Protein AF-A0A928A9V5-F1 (afdb_monomer)

Secondary structure (DSSP, 8-state):
-HHHHHHHHHHHHHHHHHHHHHHHH-HHHHHHHHHHHHHHHHHHHHHHHHHHHHHHHHHHT-

Sequence (62 aa):
MVKKEVLGAATLSILVIVFILVNNYLPSVANILNFVVFWLCVLVLLYSIIFLIRATLKSRRK

Foldseek 3Di:
DVVVVVVVVVVVVVVVVVLVVCCVPPVVVNVVVVVVVVVVVVVVVVVVVVVVVVVVVVVVVD

Solvent-accessible surface area (backbone atoms only — not comparable to full-atom values): 3434 Å² total; per-residue (Å²): 115,67,70,60,56,52,50,51,50,52,52,51,52,52,52,50,54,51,50,53,49,39,44,73,79,36,50,72,62,35,51,54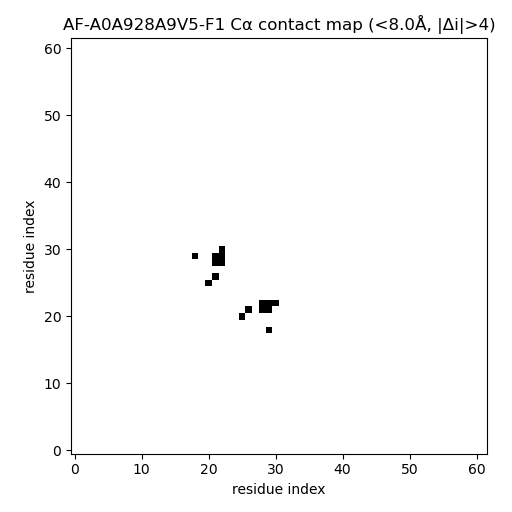,49,52,52,53,52,50,52,51,52,51,51,53,50,51,51,52,50,53,48,51,51,51,50,51,54,57,59,75,74,108

Mean predicted aligned error: 8.78 Å

Organism: NCBI:txid315405

Radius of gyration: 18.3 Å; Cα contacts (8 Å, |Δi|>4): 8; chains: 1; bounding box: 39×14×45 Å

Structure (mmCIF, N/CA/C/O backbone):
data_AF-A0A928A9V5-F1
#
_entry.id   AF-A0A928A9V5-F1
#
loop_
_atom_site.group_PDB
_atom_site.id
_atom_site.type_symbol
_atom_site.label_atom_id
_atom_site.label_alt_id
_atom_site.label_comp_id
_atom_site.label_asym_id
_atom_site.label_entity_id
_atom_site.label_seq_id
_atom_site.pdbx_PDB_ins_code
_atom_site.Cartn_x
_atom_site.Cartn_y
_atom_site.Cartn_z
_atom_site.occupancy
_atom_site.B_iso_or_equiv
_atom_site.auth_seq_id
_atom_site.auth_comp_id
_atom_site.auth_asym_id
_atom_site.auth_atom_id
_atom_site.pdbx_PDB_model_num
ATOM 1 N N . MET A 1 1 ? -23.322 -8.395 -12.448 1.00 51.00 1 MET A N 1
ATOM 2 C CA . MET A 1 1 ? -22.361 -8.185 -11.340 1.00 51.00 1 MET A CA 1
ATOM 3 C C . MET A 1 1 ? -20.940 -8.611 -11.708 1.00 51.00 1 MET A C 1
ATOM 5 O O . MET A 1 1 ? -20.051 -7.790 -11.544 1.00 51.00 1 MET A O 1
ATOM 9 N N . VAL A 1 2 ? -20.746 -9.775 -12.342 1.00 56.72 2 VAL A N 1
ATOM 10 C CA . VAL A 1 2 ? -19.434 -10.323 -12.768 1.00 56.72 2 VAL A CA 1
ATOM 11 C C . VAL A 1 2 ? -18.512 -9.332 -13.509 1.00 56.72 2 VAL A C 1
ATOM 13 O O . VAL A 1 2 ? -17.320 -9.281 -13.240 1.00 56.72 2 VAL A O 1
ATOM 16 N N . LYS A 1 3 ? -19.038 -8.472 -14.397 1.00 62.25 3 LYS A N 1
ATOM 17 C CA . LYS A 1 3 ? -18.213 -7.513 -15.168 1.00 62.25 3 LYS A CA 1
ATOM 18 C C . LYS A 1 3 ? -17.403 -6.529 -14.303 1.00 62.25 3 LYS A C 1
ATOM 20 O O . LYS A 1 3 ? -16.315 -6.147 -14.714 1.00 62.25 3 LYS A O 1
ATOM 25 N N . LYS A 1 4 ? -17.909 -6.114 -13.130 1.00 62.31 4 LYS A N 1
ATOM 26 C CA . LYS A 1 4 ? -17.190 -5.180 -12.234 1.00 62.31 4 LYS A CA 1
ATOM 27 C C . LYS A 1 4 ? -16.058 -5.875 -11.479 1.00 62.31 4 LYS A C 1
ATOM 29 O O . LYS A 1 4 ? -14.998 -5.289 -11.306 1.00 62.31 4 LYS A O 1
ATOM 34 N N . GLU A 1 5 ? -16.275 -7.121 -11.078 1.00 69.69 5 GLU A N 1
ATOM 35 C CA . GLU A 1 5 ? -15.272 -7.936 -1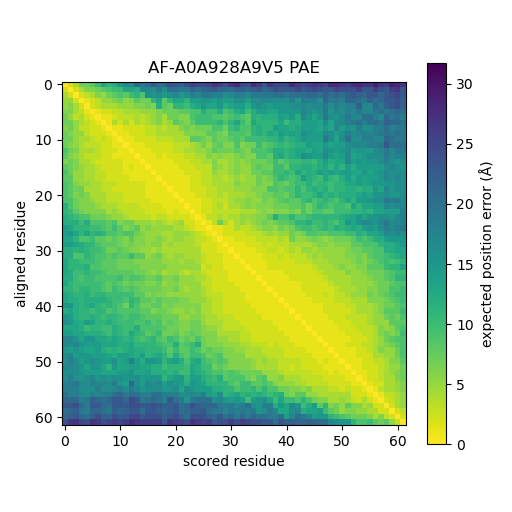0.388 1.00 69.69 5 GLU A CA 1
ATOM 36 C C . GLU A 1 5 ? -14.148 -8.341 -11.341 1.00 69.69 5 GLU A C 1
ATOM 38 O O . GLU A 1 5 ? -12.980 -8.236 -10.985 1.00 69.69 5 GLU A O 1
ATOM 43 N N . VAL A 1 6 ? -14.487 -8.692 -12.586 1.00 75.94 6 VAL A N 1
ATOM 44 C CA . VAL A 1 6 ? -13.503 -8.976 -13.643 1.00 75.94 6 VAL A CA 1
ATOM 45 C C . VAL A 1 6 ? -12.673 -7.735 -13.976 1.00 75.94 6 VAL A C 1
ATOM 47 O O . VAL A 1 6 ? -11.457 -7.837 -14.120 1.00 75.94 6 VAL A O 1
ATOM 50 N N . LEU A 1 7 ? -13.294 -6.552 -14.045 1.00 76.75 7 LEU A N 1
ATOM 51 C CA . LEU A 1 7 ? -12.565 -5.297 -14.249 1.00 76.75 7 LEU A CA 1
ATOM 52 C C . LEU A 1 7 ? -11.633 -4.989 -13.065 1.00 76.75 7 LEU A C 1
ATOM 54 O O . LEU A 1 7 ? -10.483 -4.600 -13.271 1.00 76.75 7 LEU A O 1
ATOM 58 N N . GLY A 1 8 ? -12.102 -5.204 -11.832 1.00 78.00 8 GLY A N 1
ATOM 59 C CA . GLY A 1 8 ? -11.290 -5.046 -10.625 1.00 78.00 8 GLY A CA 1
ATOM 60 C C . GLY A 1 8 ? -10.098 -6.003 -10.601 1.00 78.00 8 GLY A C 1
ATOM 61 O O . GLY A 1 8 ? -8.970 -5.570 -10.374 1.00 78.00 8 GLY A O 1
ATOM 62 N N . ALA A 1 9 ? -10.324 -7.276 -10.923 1.00 80.12 9 ALA A N 1
ATOM 63 C CA . ALA A 1 9 ? -9.277 -8.288 -11.005 1.00 80.12 9 ALA A CA 1
ATOM 64 C C . ALA A 1 9 ? -8.238 -7.946 -12.084 1.00 80.12 9 ALA A C 1
ATOM 66 O O . ALA A 1 9 ? -7.046 -7.967 -11.799 1.00 80.12 9 ALA A O 1
ATOM 67 N N . ALA A 1 10 ? -8.672 -7.539 -13.282 1.00 82.12 10 ALA A N 1
ATOM 68 C CA . ALA A 1 10 ? -7.767 -7.116 -14.351 1.00 82.12 10 ALA A CA 1
ATOM 69 C C . ALA A 1 10 ? -6.921 -5.898 -13.947 1.00 82.12 10 ALA A C 1
ATOM 71 O O . ALA A 1 10 ? -5.718 -5.865 -14.198 1.00 82.12 10 ALA A O 1
ATOM 72 N N . THR A 1 11 ? -7.530 -4.923 -13.269 1.00 82.25 11 THR A N 1
ATOM 73 C CA . THR A 1 11 ? -6.825 -3.728 -12.782 1.00 82.25 11 THR A CA 1
ATOM 74 C C . THR A 1 11 ? -5.761 -4.101 -11.747 1.00 82.25 11 THR A C 1
ATOM 76 O O . THR A 1 11 ? -4.633 -3.616 -11.824 1.00 82.25 11 THR A O 1
ATOM 79 N N . LEU A 1 12 ? -6.082 -5.014 -10.822 1.00 84.81 12 LEU A N 1
ATOM 80 C CA . LEU A 1 12 ? -5.124 -5.536 -9.845 1.00 84.81 12 LEU A CA 1
ATOM 81 C C . LEU A 1 12 ? -3.994 -6.318 -10.522 1.00 84.81 12 LEU A C 1
ATOM 83 O O . LEU A 1 12 ? -2.830 -6.105 -10.192 1.00 84.81 12 LEU A O 1
ATOM 87 N N . SER A 1 13 ? -4.305 -7.170 -11.501 1.00 85.75 13 SER A N 1
ATOM 88 C CA . SER A 1 13 ? -3.293 -7.916 -12.257 1.00 85.75 13 SER A CA 1
ATOM 89 C C . SER A 1 13 ? -2.322 -6.989 -12.991 1.00 85.75 13 SER A C 1
ATOM 91 O O . SER A 1 13 ? -1.114 -7.205 -12.924 1.00 85.75 13 SER A O 1
ATOM 93 N N . ILE A 1 14 ? -2.820 -5.932 -13.639 1.00 88.19 14 ILE A N 1
ATOM 94 C CA . ILE A 1 14 ? -1.973 -4.939 -14.318 1.00 88.19 14 ILE A CA 1
ATOM 95 C C . ILE A 1 14 ? -1.077 -4.214 -13.306 1.00 88.19 14 ILE A C 1
ATOM 97 O O . ILE A 1 14 ? 0.124 -4.088 -13.538 1.00 88.19 14 ILE A O 1
ATOM 101 N N . LEU A 1 15 ? -1.629 -3.793 -12.163 1.00 86.06 15 LEU A N 1
ATOM 102 C CA . LEU A 1 15 ? -0.865 -3.165 -11.080 1.00 86.06 15 LEU A CA 1
ATOM 103 C C . LEU A 1 15 ? 0.272 -4.062 -10.580 1.00 86.06 15 LEU A C 1
ATOM 105 O O . LEU A 1 15 ? 1.393 -3.584 -10.417 1.00 86.06 15 LEU A O 1
ATOM 109 N N . VAL A 1 16 ? 0.010 -5.357 -10.389 1.00 86.12 16 VAL A N 1
ATOM 110 C CA . VAL A 1 16 ? 1.027 -6.328 -9.959 1.00 86.12 16 VAL A CA 1
ATOM 111 C C . VAL A 1 16 ? 2.130 -6.472 -11.007 1.00 86.12 16 VAL A C 1
ATOM 113 O O . VAL A 1 16 ? 3.307 -6.429 -10.655 1.00 86.12 16 VAL A O 1
ATOM 116 N N . ILE A 1 17 ? 1.779 -6.583 -12.292 1.00 89.12 17 ILE A N 1
ATOM 117 C CA . ILE A 1 17 ? 2.764 -6.692 -13.380 1.00 89.12 17 ILE A CA 1
ATOM 118 C C . ILE A 1 17 ? 3.653 -5.445 -13.431 1.00 89.12 17 ILE A C 1
ATOM 120 O O . ILE A 1 17 ? 4.876 -5.564 -13.490 1.00 89.12 17 ILE A O 1
ATOM 124 N N . VAL A 1 18 ? 3.061 -4.250 -13.349 1.00 85.94 18 VAL A N 1
ATOM 125 C CA . VAL A 1 18 ? 3.816 -2.988 -13.304 1.00 85.94 18 VAL A CA 1
ATOM 126 C C . VAL A 1 18 ? 4.733 -2.953 -12.083 1.00 85.94 18 VAL A C 1
ATOM 128 O O . VAL A 1 18 ? 5.893 -2.568 -12.203 1.00 85.94 18 VAL A O 1
ATOM 131 N N . PHE A 1 19 ? 4.257 -3.406 -10.924 1.00 83.62 19 PHE A N 1
ATOM 132 C CA . PHE A 1 19 ? 5.065 -3.449 -9.709 1.00 83.62 19 PHE A CA 1
ATOM 133 C C . PHE A 1 19 ? 6.272 -4.384 -9.855 1.00 83.62 19 PHE A C 1
ATOM 135 O O . PHE A 1 19 ? 7.384 -4.008 -9.486 1.00 83.62 19 PHE A O 1
ATOM 142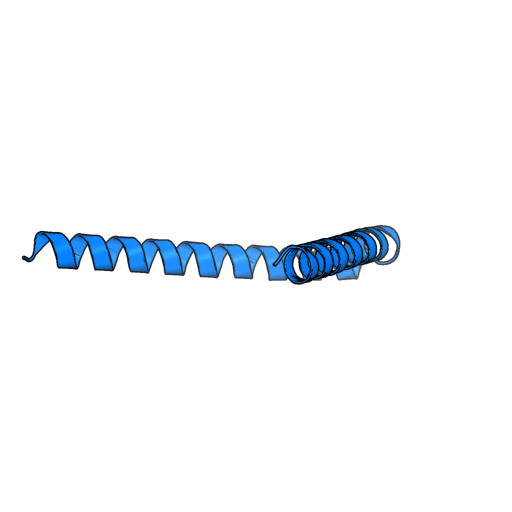 N N . ILE A 1 20 ? 6.085 -5.566 -10.450 1.00 85.94 20 ILE A N 1
ATOM 143 C CA . ILE A 1 20 ? 7.172 -6.515 -10.741 1.00 85.94 20 ILE A CA 1
ATOM 144 C C . ILE A 1 20 ? 8.191 -5.886 -11.699 1.00 85.94 20 ILE A C 1
ATOM 146 O O . ILE A 1 20 ? 9.393 -5.949 -11.443 1.00 85.94 20 ILE A O 1
ATOM 150 N N . LEU A 1 21 ? 7.726 -5.230 -12.767 1.00 87.62 21 LEU A N 1
ATOM 151 C CA . LEU A 1 21 ? 8.602 -4.549 -13.723 1.00 87.62 21 LEU A CA 1
ATOM 152 C C . LEU A 1 21 ? 9.410 -3.433 -13.043 1.00 87.62 21 LEU A C 1
ATOM 154 O O . LEU A 1 21 ? 10.623 -3.369 -13.216 1.00 87.62 21 LEU A O 1
ATOM 158 N N . VAL A 1 22 ? 8.782 -2.597 -12.215 1.00 84.00 22 VAL A N 1
ATOM 159 C CA . VAL A 1 22 ? 9.487 -1.535 -11.474 1.00 84.00 22 VAL A CA 1
ATOM 160 C C . VAL A 1 22 ? 10.521 -2.123 -10.510 1.00 84.00 22 VAL A C 1
ATOM 162 O O . VAL A 1 22 ? 11.633 -1.608 -10.443 1.00 84.00 22 VAL A O 1
ATOM 165 N N . ASN A 1 23 ? 10.209 -3.227 -9.823 1.00 82.00 23 ASN A N 1
ATOM 166 C CA . ASN A 1 23 ? 11.179 -3.919 -8.966 1.00 82.00 23 ASN A CA 1
ATOM 167 C C . ASN A 1 23 ? 12.375 -4.468 -9.757 1.00 82.00 23 ASN A C 1
ATOM 169 O O . ASN A 1 23 ? 13.497 -4.411 -9.261 1.00 82.00 23 ASN A O 1
ATOM 173 N N . ASN A 1 24 ? 12.154 -4.956 -10.979 1.00 86.44 24 ASN A N 1
ATOM 174 C CA . ASN A 1 24 ? 13.208 -5.554 -11.795 1.00 86.44 24 ASN A CA 1
ATOM 175 C C . ASN A 1 24 ? 14.092 -4.512 -12.504 1.00 86.44 24 ASN A C 1
ATOM 177 O O . ASN A 1 24 ? 15.309 -4.665 -12.560 1.00 86.44 24 ASN A O 1
ATOM 181 N N . TYR A 1 25 ? 13.495 -3.443 -13.041 1.00 86.38 25 TYR A N 1
ATOM 182 C CA . TYR A 1 25 ? 14.212 -2.437 -13.837 1.00 86.38 25 TYR A CA 1
ATOM 183 C C . TYR A 1 25 ? 14.692 -1.232 -13.017 1.00 86.38 25 TYR A C 1
ATOM 185 O O . TYR A 1 25 ? 15.670 -0.587 -13.390 1.00 86.38 25 TYR A O 1
ATOM 193 N N . LEU A 1 26 ? 14.022 -0.909 -11.907 1.00 88.19 26 LEU A N 1
ATOM 194 C CA . LEU A 1 26 ? 14.308 0.260 -11.068 1.00 88.19 26 LEU A CA 1
ATOM 195 C C . LEU A 1 26 ? 14.315 -0.127 -9.574 1.00 88.19 26 LEU A C 1
ATOM 197 O O . LEU A 1 26 ? 13.512 0.390 -8.789 1.00 88.19 26 LEU A O 1
ATOM 201 N N . PRO A 1 27 ? 15.247 -0.998 -9.139 1.00 82.75 27 PRO A N 1
ATOM 202 C CA . PRO A 1 27 ? 15.256 -1.557 -7.783 1.00 82.75 27 PRO A CA 1
ATOM 203 C C . PRO A 1 27 ? 15.382 -0.491 -6.684 1.00 82.75 27 PRO A C 1
ATOM 205 O O . PRO A 1 27 ? 14.819 -0.640 -5.603 1.00 82.75 27 PRO A O 1
ATOM 208 N N . SER A 1 28 ? 16.067 0.624 -6.962 1.00 85.00 28 SER A N 1
ATOM 209 C CA . SER A 1 28 ? 16.190 1.741 -6.015 1.00 85.00 28 SER A CA 1
ATOM 210 C C . SER A 1 28 ? 14.845 2.438 -5.760 1.00 85.00 28 SER A C 1
ATOM 212 O O . SER A 1 28 ? 14.472 2.669 -4.610 1.00 85.00 28 SER A O 1
ATOM 214 N N . VAL A 1 29 ? 14.068 2.692 -6.821 1.00 82.31 29 VAL A N 1
ATOM 215 C CA . VAL A 1 29 ? 12.723 3.286 -6.724 1.00 82.31 29 VAL A CA 1
ATOM 216 C C . VAL A 1 29 ? 11.761 2.309 -6.056 1.00 82.31 29 VAL A C 1
ATOM 218 O O . VAL A 1 29 ? 10.978 2.697 -5.190 1.00 82.31 29 VAL A O 1
ATOM 221 N N . ALA A 1 30 ? 11.854 1.028 -6.409 1.00 83.00 30 ALA A N 1
ATOM 222 C CA . ALA A 1 30 ? 11.039 -0.013 -5.810 1.00 83.00 30 ALA A CA 1
ATOM 223 C C . ALA A 1 30 ? 11.281 -0.160 -4.304 1.00 83.00 30 ALA A C 1
ATOM 225 O O . ALA A 1 30 ? 10.327 -0.333 -3.553 1.00 83.00 30 ALA A O 1
ATOM 226 N N . ASN A 1 31 ? 12.525 -0.030 -3.836 1.00 83.81 31 ASN A N 1
ATOM 227 C CA . ASN A 1 31 ? 12.831 -0.090 -2.408 1.00 83.81 31 ASN A CA 1
ATOM 228 C C . ASN A 1 31 ? 12.173 1.067 -1.630 1.00 83.81 31 ASN A C 1
ATOM 230 O O . ASN A 1 31 ? 11.578 0.849 -0.576 1.00 83.81 31 ASN A O 1
ATOM 234 N N . ILE A 1 32 ? 12.194 2.284 -2.186 1.00 88.31 32 ILE A N 1
ATOM 235 C CA . ILE A 1 32 ? 11.510 3.447 -1.595 1.00 88.31 32 ILE A CA 1
ATOM 236 C C . ILE A 1 32 ? 9.992 3.231 -1.589 1.00 88.31 32 ILE A C 1
ATOM 238 O O . ILE A 1 32 ? 9.344 3.451 -0.566 1.00 88.31 32 ILE A O 1
ATOM 242 N N . LEU A 1 33 ? 9.419 2.762 -2.702 1.00 85.06 33 LEU A N 1
ATOM 243 C CA . LEU A 1 33 ? 7.988 2.459 -2.788 1.00 85.06 33 LEU A CA 1
ATOM 244 C C . LEU A 1 33 ? 7.575 1.384 -1.777 1.00 85.06 33 LEU A C 1
ATOM 246 O O . LEU A 1 33 ? 6.602 1.580 -1.054 1.00 85.06 33 LEU A O 1
ATOM 250 N N . ASN A 1 34 ? 8.331 0.289 -1.676 1.00 84.69 34 ASN A N 1
ATOM 251 C CA . ASN A 1 34 ? 8.092 -0.774 -0.699 1.00 84.69 34 ASN A CA 1
ATOM 252 C C . ASN A 1 34 ? 8.163 -0.242 0.739 1.00 84.69 34 ASN A C 1
ATOM 254 O O . ASN A 1 34 ? 7.296 -0.566 1.548 1.00 84.69 34 ASN A O 1
ATOM 258 N N . PHE A 1 35 ? 9.137 0.618 1.050 1.00 87.81 35 PHE A N 1
ATOM 259 C CA . PHE A 1 35 ? 9.250 1.256 2.361 1.00 87.81 35 PHE A CA 1
ATOM 260 C C . PHE A 1 35 ? 8.019 2.118 2.679 1.00 87.81 35 PHE A C 1
ATOM 262 O O . PHE A 1 35 ? 7.414 1.965 3.740 1.00 87.81 35 PHE A O 1
ATOM 269 N N . VAL A 1 36 ? 7.594 2.982 1.753 1.00 89.75 36 VAL A N 1
ATOM 270 C CA . VAL A 1 36 ? 6.415 3.847 1.940 1.00 89.75 36 VAL A CA 1
ATOM 271 C C . VAL A 1 36 ? 5.137 3.022 2.109 1.00 89.75 36 VAL A C 1
ATOM 273 O O . VAL A 1 36 ? 4.356 3.282 3.026 1.00 89.75 36 VAL A O 1
ATOM 276 N N . VAL A 1 37 ? 4.932 2.008 1.263 1.00 89.12 37 VAL A N 1
ATOM 277 C CA . VAL A 1 37 ? 3.767 1.113 1.335 1.00 89.12 37 VAL A CA 1
ATOM 278 C C . VAL A 1 37 ? 3.754 0.338 2.653 1.00 89.12 37 VAL A C 1
ATOM 280 O O . VAL A 1 37 ? 2.703 0.234 3.286 1.00 89.12 37 VAL A O 1
ATOM 283 N N . PHE A 1 38 ? 4.909 -0.148 3.112 1.00 90.31 38 PHE A N 1
ATOM 284 C CA . PHE A 1 38 ? 5.033 -0.822 4.402 1.00 90.31 38 PHE A CA 1
ATOM 285 C C . PHE A 1 38 ? 4.599 0.090 5.557 1.00 90.31 38 P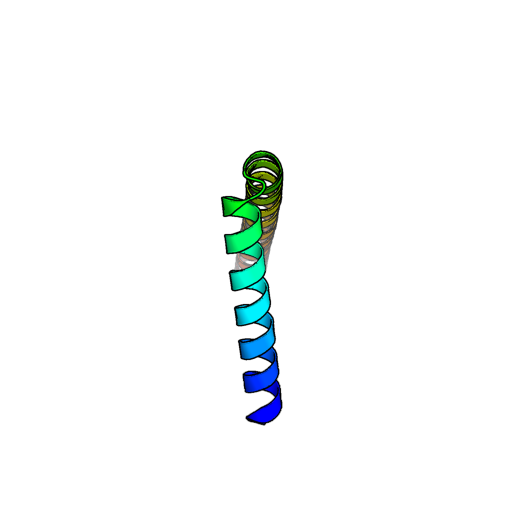HE A C 1
ATOM 287 O O . PHE A 1 38 ? 3.747 -0.300 6.358 1.00 90.31 38 PHE A O 1
ATOM 294 N N . TRP A 1 39 ? 5.105 1.325 5.616 1.00 92.06 39 TRP A N 1
ATOM 295 C CA . TRP A 1 39 ? 4.731 2.274 6.670 1.00 92.06 39 TRP A CA 1
ATOM 296 C C . TRP A 1 39 ? 3.263 2.692 6.612 1.00 92.06 39 TRP A C 1
ATOM 298 O O . TRP A 1 39 ? 2.625 2.807 7.659 1.00 92.06 39 TRP A O 1
ATOM 308 N N . LEU A 1 40 ? 2.695 2.858 5.415 1.00 91.94 40 LEU A N 1
ATOM 309 C CA . LEU A 1 40 ? 1.257 3.083 5.251 1.00 91.94 40 LEU A CA 1
ATOM 310 C C . LEU A 1 40 ? 0.440 1.913 5.812 1.00 91.94 40 LEU A C 1
ATOM 312 O O . LEU A 1 40 ? -0.502 2.143 6.571 1.00 91.94 40 LEU A O 1
ATOM 316 N N . CYS A 1 41 ? 0.823 0.669 5.513 1.00 90.69 41 CYS A N 1
ATOM 317 C CA . CYS A 1 41 ? 0.183 -0.517 6.086 1.00 90.69 41 CYS A CA 1
ATOM 318 C C . CYS A 1 41 ? 0.284 -0.542 7.617 1.00 90.69 41 CYS A C 1
ATOM 320 O O . CYS A 1 41 ? -0.715 -0.808 8.287 1.00 90.69 41 CYS A O 1
ATOM 322 N N . VAL A 1 42 ? 1.451 -0.217 8.183 1.00 92.19 42 VAL A N 1
ATOM 323 C CA . VAL A 1 42 ? 1.642 -0.128 9.641 1.00 92.19 42 VAL A CA 1
ATOM 324 C C . VAL A 1 42 ? 0.725 0.935 10.254 1.00 92.19 42 VAL A C 1
ATOM 326 O O . VAL A 1 42 ? 0.073 0.664 11.260 1.00 92.19 42 VAL A O 1
ATOM 329 N N . LEU A 1 43 ? 0.609 2.117 9.641 1.00 93.38 43 LEU A N 1
ATOM 330 C CA . LEU A 1 43 ? -0.284 3.180 10.116 1.00 93.38 43 LEU A CA 1
ATOM 331 C C . LEU A 1 43 ? -1.758 2.760 10.082 1.00 93.38 43 LEU A C 1
ATOM 333 O O . LEU A 1 43 ? -2.487 3.006 11.044 1.00 93.38 43 LEU A O 1
ATOM 337 N N . VAL A 1 44 ? -2.198 2.093 9.012 1.00 92.06 44 VAL A N 1
ATOM 338 C CA . VAL A 1 44 ? -3.573 1.579 8.889 1.00 92.06 44 VAL A CA 1
ATOM 339 C C . VAL A 1 44 ? -3.855 0.488 9.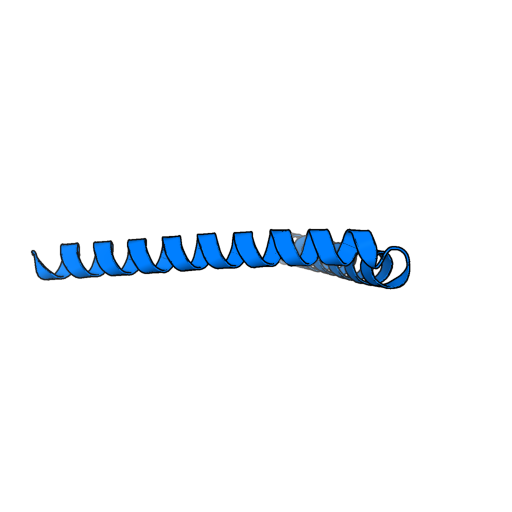925 1.00 92.06 44 VAL A C 1
ATOM 341 O O . VAL A 1 44 ? -4.926 0.482 10.539 1.00 92.06 44 VAL A O 1
ATOM 344 N N . LEU A 1 45 ? -2.896 -0.409 10.166 1.00 91.94 45 LEU A N 1
ATOM 345 C CA . LEU A 1 45 ? -2.981 -1.428 11.214 1.00 91.94 45 LEU A CA 1
ATOM 346 C C . LEU A 1 45 ? -3.082 -0.792 12.601 1.00 91.94 45 LEU A C 1
ATOM 348 O O . LEU A 1 45 ? -3.985 -1.137 13.361 1.00 91.94 45 LEU A O 1
ATOM 352 N N . LEU A 1 46 ? -2.215 0.172 12.915 1.00 93.31 46 LEU A N 1
ATOM 353 C CA . LEU A 1 46 ? -2.254 0.905 14.181 1.00 93.31 46 LEU A CA 1
ATOM 354 C C . LEU A 1 46 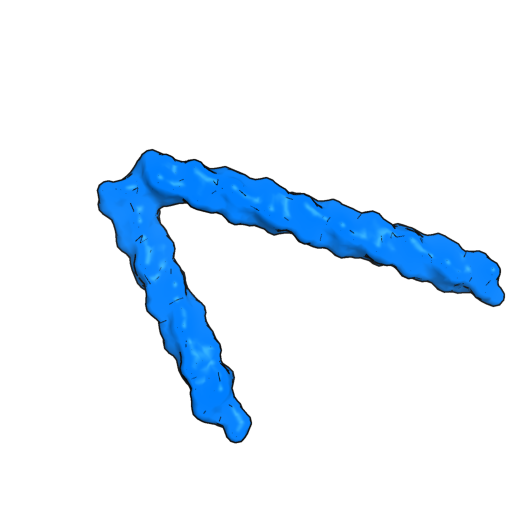? -3.587 1.628 14.365 1.00 93.31 46 LEU A C 1
ATOM 356 O O . LEU A 1 46 ? -4.198 1.524 15.427 1.00 93.31 46 LEU A O 1
ATOM 360 N N . TYR A 1 47 ? -4.074 2.307 13.328 1.00 91.94 47 TYR A N 1
ATOM 361 C CA . TYR A 1 47 ? -5.384 2.949 13.354 1.00 91.94 47 TYR A CA 1
ATOM 362 C C . TYR A 1 47 ? -6.502 1.938 13.630 1.00 91.94 47 TYR A C 1
ATOM 364 O O . TYR A 1 47 ? -7.344 2.172 14.496 1.00 91.94 47 TYR A O 1
ATOM 372 N N . SER A 1 48 ? -6.475 0.788 12.954 1.00 90.00 48 SER A N 1
ATOM 373 C CA . SER A 1 48 ? -7.458 -0.285 13.139 1.00 90.00 48 SER A CA 1
ATOM 374 C C . SER A 1 48 ? -7.411 -0.865 14.554 1.00 90.00 48 SER A C 1
ATOM 376 O O . SER A 1 48 ? -8.458 -1.081 15.161 1.00 90.00 48 SER A O 1
ATOM 378 N N . ILE A 1 49 ? -6.216 -1.051 15.121 1.00 91.62 49 ILE A N 1
ATOM 379 C CA . ILE A 1 49 ? -6.027 -1.504 16.505 1.00 91.62 49 ILE A CA 1
ATOM 380 C C . ILE A 1 49 ? -6.574 -0.466 17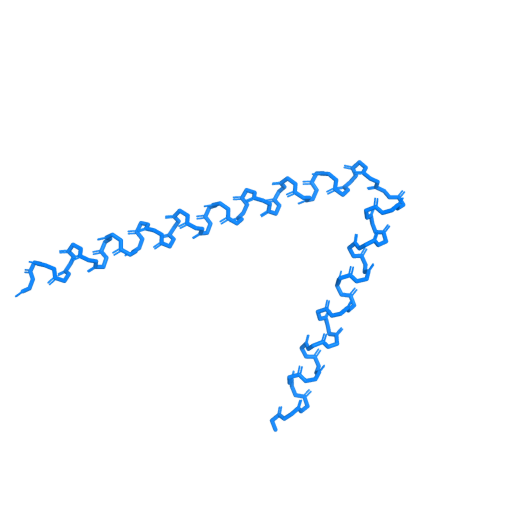.490 1.00 91.62 49 ILE A C 1
ATOM 382 O O . ILE A 1 49 ? -7.349 -0.815 18.378 1.00 91.62 49 ILE A O 1
ATOM 386 N N . ILE A 1 50 ? -6.233 0.8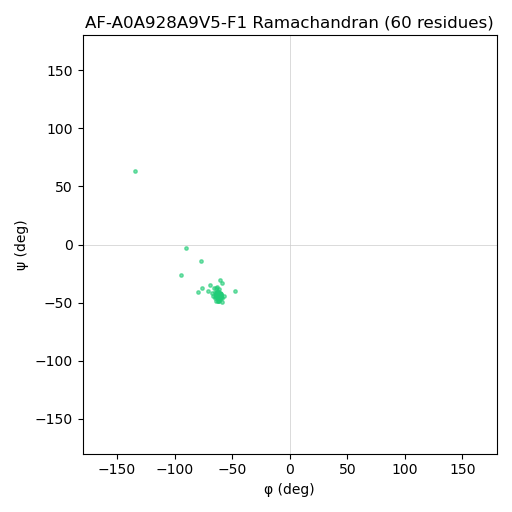16 17.328 1.00 91.31 50 ILE A N 1
ATOM 387 C CA . ILE A 1 50 ? -6.743 1.899 18.185 1.00 91.31 50 ILE A CA 1
ATOM 388 C C . ILE A 1 50 ? -8.269 1.966 18.104 1.00 91.31 50 ILE A C 1
ATOM 390 O O . ILE A 1 50 ? -8.943 2.112 19.128 1.00 91.31 50 ILE A O 1
ATOM 394 N N . PHE A 1 51 ? -8.823 1.842 16.898 1.00 90.62 51 PHE A N 1
ATOM 395 C CA . PHE A 1 51 ? -10.260 1.808 16.678 1.00 90.62 51 PHE A CA 1
ATOM 396 C C . PHE A 1 51 ? -10.906 0.614 17.389 1.00 90.62 51 PHE A C 1
ATOM 398 O O . PHE A 1 51 ? -11.887 0.799 18.111 1.00 90.62 51 PHE A O 1
ATOM 405 N N . LEU A 1 52 ? -10.324 -0.582 17.271 1.00 90.81 52 LEU A N 1
ATOM 406 C CA . LEU A 1 52 ? -10.798 -1.795 17.940 1.00 90.81 52 LEU A CA 1
ATOM 407 C C . LEU A 1 52 ? -10.751 -1.659 19.468 1.00 90.81 52 LEU A C 1
ATOM 409 O O . LEU A 1 52 ? -11.716 -2.003 20.153 1.00 90.81 52 LEU A O 1
ATOM 413 N N . ILE A 1 53 ? -9.667 -1.102 20.013 1.00 89.25 53 ILE A N 1
ATOM 414 C CA . ILE A 1 53 ? -9.525 -0.840 21.450 1.00 89.25 53 ILE A CA 1
ATOM 415 C C . ILE A 1 53 ? -10.601 0.149 21.907 1.00 89.25 53 ILE A C 1
ATOM 417 O O . ILE A 1 53 ? -11.307 -0.117 22.880 1.00 89.25 53 ILE A O 1
ATOM 421 N N . ARG A 1 54 ? -10.789 1.265 21.189 1.00 84.56 54 ARG A N 1
ATOM 422 C CA . ARG A 1 54 ? -11.841 2.247 21.502 1.00 84.56 54 ARG A CA 1
ATOM 423 C C . ARG A 1 54 ? -13.239 1.638 21.427 1.00 84.56 54 ARG A C 1
ATOM 425 O O . ARG A 1 54 ? -14.053 1.903 22.311 1.00 84.56 54 ARG A O 1
ATOM 432 N N . ALA A 1 55 ? -13.518 0.825 20.412 1.00 83.38 55 ALA A N 1
ATOM 433 C CA . ALA A 1 55 ? -14.791 0.129 20.266 1.00 83.38 55 ALA A CA 1
ATOM 434 C C . ALA A 1 55 ? -15.033 -0.835 21.438 1.00 83.38 55 ALA A C 1
ATOM 436 O O . ALA A 1 55 ? -16.108 -0.820 22.037 1.00 83.38 55 ALA A O 1
ATOM 437 N N . THR A 1 56 ? -14.007 -1.591 21.836 1.00 80.81 56 THR A N 1
ATOM 438 C CA 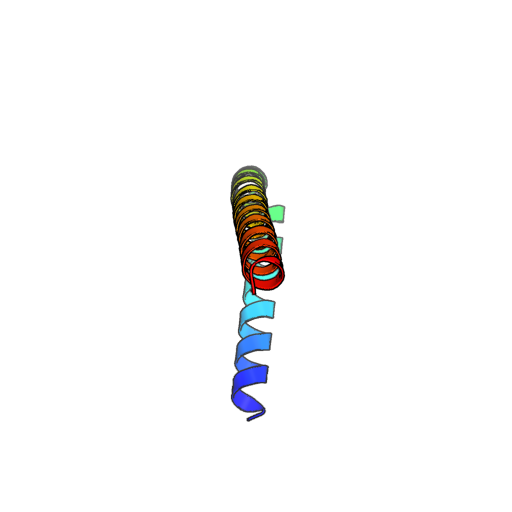. THR A 1 56 ? -14.061 -2.529 22.967 1.00 80.81 56 THR A CA 1
ATOM 439 C C . THR A 1 56 ? -14.280 -1.799 24.295 1.00 80.81 56 THR A C 1
ATOM 441 O O . THR A 1 56 ? -15.134 -2.198 25.087 1.00 80.81 56 THR A O 1
ATOM 444 N N . LEU A 1 57 ? -13.571 -0.691 24.534 1.00 78.81 57 LEU A N 1
ATOM 445 C CA . LEU A 1 57 ? -13.748 0.142 25.730 1.00 78.81 57 LEU A CA 1
ATOM 446 C C . LEU A 1 57 ? -15.144 0.769 25.790 1.00 78.81 57 LEU A C 1
ATOM 448 O O . LEU A 1 57 ? -15.767 0.774 26.849 1.00 78.81 57 LEU A O 1
ATOM 452 N N . LYS A 1 58 ? -15.663 1.263 24.658 1.00 74.25 58 LYS A N 1
ATOM 453 C CA . LYS A 1 58 ? -17.029 1.795 24.567 1.00 74.25 58 LYS A CA 1
ATOM 454 C C . LYS A 1 58 ? -18.078 0.709 24.820 1.00 74.25 58 LYS A C 1
ATOM 456 O O . LYS A 1 58 ? -19.074 0.993 25.476 1.00 74.25 58 LYS A O 1
ATOM 461 N N . SER A 1 59 ? -17.845 -0.515 24.344 1.00 71.50 59 SER A N 1
ATOM 462 C CA . SER A 1 59 ? -18.743 -1.654 24.564 1.00 71.50 59 SER A CA 1
ATOM 463 C C . SER A 1 59 ? -18.770 -2.125 26.017 1.00 71.50 59 SER A C 1
ATOM 465 O O . SER A 1 59 ? -19.827 -2.532 26.473 1.00 71.50 59 SER A O 1
ATOM 467 N N . ARG A 1 60 ? -17.649 -2.071 26.752 1.00 64.75 60 ARG A N 1
ATOM 468 C CA . ARG A 1 60 ? -17.612 -2.448 28.181 1.00 64.75 60 ARG A CA 1
ATOM 469 C C . ARG A 1 60 ? -18.198 -1.394 29.124 1.00 64.75 60 ARG A C 1
ATOM 471 O O . ARG A 1 60 ? -18.385 -1.677 30.300 1.00 64.75 60 ARG A O 1
ATOM 478 N N . ARG A 1 61 ? -18.414 -0.168 28.640 1.00 57.91 61 ARG A N 1
ATOM 479 C CA . ARG A 1 61 ? -18.978 0.947 29.420 1.00 57.91 61 ARG A CA 1
ATOM 480 C C . ARG A 1 61 ? -20.510 1.022 29.344 1.00 57.91 61 ARG A C 1
ATOM 482 O O . ARG A 1 61 ? -21.079 1.928 29.945 1.00 57.91 61 ARG A O 1
ATOM 489 N N . LYS A 1 62 ? -21.133 0.141 28.562 1.00 49.12 62 LYS A N 1
ATOM 490 C CA . LYS A 1 62 ? -22.580 -0.020 28.399 1.00 49.12 62 LYS A CA 1
ATOM 491 C C . LYS A 1 62 ? -23.029 -1.249 29.175 1.00 49.12 62 LYS A C 1
ATOM 493 O O . LYS A 1 62 ? -24.160 -1.196 29.693 1.00 49.12 62 LYS A O 1
#

pLDDT: mean 82.54, std 10.4, range [49.12, 93.38]